Protein AF-A0A484U0P5-F1 (afdb_monomer)

InterPro domains:
  IPR025484 Domain of unknown function DUF4376 [PF14301] (10-115)

Solvent-accessible surface area (backbone atoms only — not comparable to full-atom values): 7087 Å² total; per-residue (Å²): 131,84,52,69,68,59,52,45,53,51,50,45,58,50,52,51,50,51,44,51,50,52,39,51,52,56,48,48,67,36,52,76,57,97,94,42,52,36,58,38,33,73,70,45,48,52,47,43,54,52,52,35,58,54,23,74,79,32,82,83,35,65,45,82,42,75,35,63,84,72,45,79,46,78,40,37,30,70,53,33,50,52,50,44,52,51,52,52,50,55,53,47,52,45,53,52,50,40,48,58,55,44,55,51,46,71,71,45,87,48,60,69,60,43,69,70,62,72,91,70,83,79,85,129

Nearest PDB structures (foldseek):
  3aei-assembly1_A  TM=6.541E-01  e=1.970E+00  Thermococcus sp. JCM 11816
  5fr0-assembly1_A  TM=4.708E-01  e=4.951E+00  Clostridium perfringens
  3t6b-assembly2_B  TM=2.058E-01  e=2.519E+00  Homo sapiens
  5egy-assembly1_A  TM=1.777E-01  e=2.095E+00  Homo sapiens
  3t6j-assembly1_A  TM=1.751E-01  e=2.679E+00  Homo sapiens

Radius of gyration: 19.43 Å; Cα contacts (8 Å, |Δi|>4): 122; chains: 1; bounding box: 36×28×61 Å

Organism: NCBI:txid1297885

Sequence (124 aa):
MVDAAARFSAAKDAKLRELDAARDDALAAGFSHQGVRYDSDPKSRQRIAALLSVSLADAGFSTPYITADNTVVTLGAVALAGLASAAAQHESTLVFQARALKDQVLVATTVEAIEQIAWSPIQA

pLDDT: mean 95.17, std 8.37, range [44.62, 98.62]

Foldseek 3Di:
DDDQVNVLVVLLVVLLVVLVVVLVCQQQVFDDDPNFTAGRPPVRLVVLVVLLVVLVVPQQDWDWDQGPVRDTDIDGNVNSVRVNVVSVVSNVVSVVQSVVLSVQSVPDDHSVSSVPRDDDDDDD

Secondary structure (DSSP, 8-state):
---HHHHHHHHHHHHHHHHHHHHHHHHHS-EEETTEEE--SHHHHHHHHHHHHHHHH-TT-EEEEE-TTS-EEEEEHHHHHHHHHHHHHHHHHHHHHHHHHHHHHHH--SHHHHHT----PPP-

Mean predicted aligned error: 3.69 Å

Structure (mmCIF, N/CA/C/O backbone):
data_AF-A0A484U0P5-F1
#
_entry.id   AF-A0A484U0P5-F1
#
loop_
_atom_site.group_PDB
_atom_site.id
_atom_site.type_symbol
_atom_site.label_atom_id
_atom_site.label_alt_id
_atom_site.label_comp_id
_atom_site.label_asym_id
_atom_site.label_entity_id
_atom_site.label_seq_id
_atom_site.pdbx_PDB_ins_code
_atom_site.Cartn_x
_atom_site.Cartn_y
_atom_site.Cartn_z
_atom_site.occupancy
_atom_site.B_iso_or_equiv
_atom_site.auth_seq_id
_atom_site.auth_comp_id
_atom_site.auth_asym_id
_atom_site.auth_atom_id
_atom_site.pdbx_PDB_model_num
ATOM 1 N N . MET A 1 1 ? -12.908 -9.993 38.653 1.00 57.19 1 MET A N 1
ATOM 2 C CA . MET A 1 1 ? -13.740 -9.853 37.438 1.00 57.19 1 MET A CA 1
ATOM 3 C C . MET A 1 1 ? -13.310 -8.566 36.762 1.00 57.19 1 MET A C 1
ATOM 5 O O . MET A 1 1 ? -13.264 -7.556 37.449 1.00 57.19 1 MET A O 1
ATOM 9 N N . VAL A 1 2 ? -12.885 -8.610 35.499 1.00 66.75 2 VAL A N 1
ATOM 10 C CA . VAL A 1 2 ? -12.531 -7.387 34.758 1.00 66.75 2 VAL A CA 1
ATOM 11 C C . VAL A 1 2 ? -13.822 -6.607 34.502 1.00 66.75 2 VAL A C 1
ATOM 13 O O . VAL A 1 2 ? -14.822 -7.208 34.115 1.00 66.75 2 VAL A O 1
ATOM 16 N N . ASP A 1 3 ? -13.804 -5.305 34.777 1.00 89.81 3 ASP A N 1
ATOM 17 C CA . ASP A 1 3 ? -14.928 -4.390 34.560 1.00 89.81 3 ASP A CA 1
ATOM 18 C C . ASP A 1 3 ? -15.386 -4.407 33.085 1.00 89.81 3 ASP A C 1
ATOM 20 O O . ASP A 1 3 ? -14.570 -4.527 32.167 1.00 89.81 3 ASP A O 1
ATOM 24 N N . ALA A 1 4 ? -16.694 -4.298 32.843 1.00 88.81 4 ALA A N 1
ATOM 25 C CA . ALA A 1 4 ? -17.279 -4.321 31.503 1.00 88.81 4 ALA A CA 1
ATOM 26 C C . ALA A 1 4 ? -16.760 -3.163 30.635 1.00 88.81 4 ALA A C 1
ATOM 28 O O . ALA A 1 4 ? -16.484 -3.362 29.450 1.00 88.81 4 ALA A O 1
ATOM 29 N N . ALA A 1 5 ? -16.542 -1.984 31.229 1.00 90.88 5 ALA A N 1
ATOM 30 C CA . ALA A 1 5 ? -15.935 -0.852 30.531 1.00 90.88 5 ALA A CA 1
ATOM 31 C C . ALA A 1 5 ? -14.480 -1.145 30.124 1.00 90.88 5 ALA A C 1
ATOM 33 O O . ALA A 1 5 ? -14.079 -0.854 28.995 1.00 90.88 5 ALA A O 1
ATOM 34 N N . ALA A 1 6 ? -13.708 -1.799 30.999 1.00 94.12 6 ALA A N 1
ATOM 35 C CA . ALA A 1 6 ? -12.345 -2.22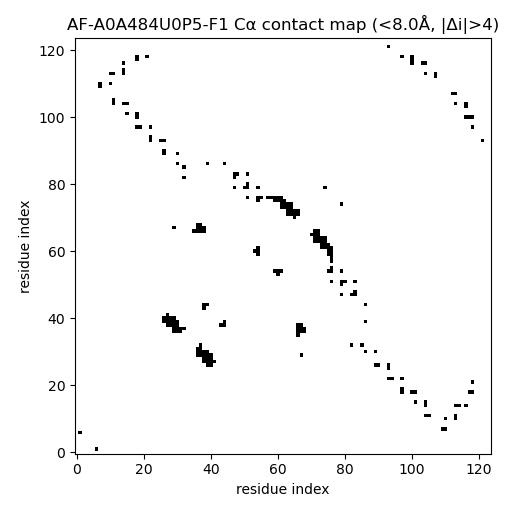3 30.686 1.00 94.12 6 ALA A CA 1
ATOM 36 C C . ALA A 1 6 ? -12.318 -3.269 29.556 1.00 94.12 6 ALA A C 1
ATOM 38 O O . ALA A 1 6 ? -11.494 -3.167 28.646 1.00 94.12 6 ALA A O 1
ATOM 39 N N . ARG A 1 7 ? -13.255 -4.230 29.552 1.00 94.56 7 ARG A N 1
ATOM 40 C CA . ARG A 1 7 ? -13.404 -5.197 28.449 1.00 94.56 7 ARG A CA 1
ATOM 41 C C . ARG A 1 7 ? -13.734 -4.502 27.127 1.00 94.56 7 ARG A C 1
ATOM 43 O O . ARG A 1 7 ? -13.156 -4.847 26.100 1.00 94.56 7 ARG A O 1
ATOM 50 N N . PHE A 1 8 ? -14.644 -3.534 2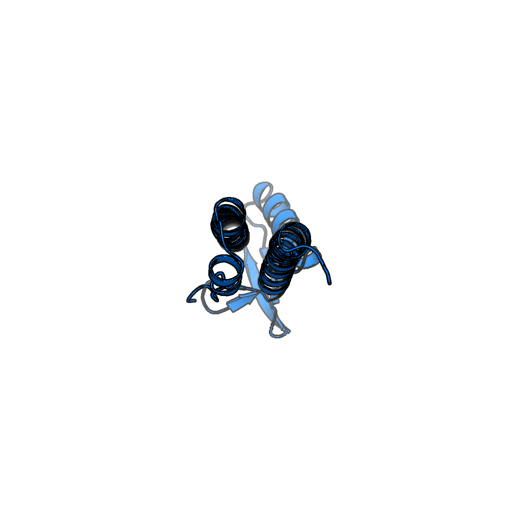7.148 1.00 96.12 8 PHE A N 1
ATOM 51 C CA . PHE A 1 8 ? -15.050 -2.802 25.952 1.00 96.12 8 PHE A CA 1
ATOM 52 C C . PHE A 1 8 ? -13.904 -1.972 25.355 1.00 96.12 8 PHE A C 1
ATOM 54 O O . PHE A 1 8 ? -13.663 -2.037 24.151 1.00 96.12 8 PHE A O 1
ATOM 61 N N . SER A 1 9 ? -13.147 -1.256 26.194 1.00 97.19 9 SER A N 1
ATOM 62 C CA . SER A 1 9 ? -11.960 -0.514 25.745 1.00 97.19 9 SER A CA 1
ATOM 63 C C . SER A 1 9 ? -10.913 -1.447 25.135 1.00 97.19 9 SER A C 1
ATOM 65 O O . SER A 1 9 ? -10.430 -1.197 24.033 1.00 97.19 9 SER A O 1
ATOM 67 N N . ALA A 1 10 ? -10.617 -2.567 25.803 1.00 97.12 10 ALA A N 1
ATOM 68 C CA . ALA A 1 10 ? -9.653 -3.545 25.307 1.00 97.12 10 ALA A CA 1
ATOM 69 C C . ALA A 1 10 ? -10.070 -4.152 23.954 1.00 97.12 10 ALA A C 1
ATOM 71 O O . ALA A 1 10 ? -9.214 -4.386 23.100 1.00 97.12 10 ALA A O 1
ATOM 72 N N . ALA A 1 11 ? -11.373 -4.370 23.734 1.00 97.81 11 ALA A N 1
ATOM 73 C CA . ALA A 1 11 ? -11.894 -4.850 22.455 1.00 97.81 11 ALA A CA 1
ATOM 74 C C . ALA A 1 11 ? -11.651 -3.842 21.317 1.00 97.81 11 ALA A C 1
ATOM 76 O O . ALA A 1 11 ? -11.224 -4.246 20.233 1.00 97.81 11 ALA A O 1
ATOM 77 N N . LYS A 1 12 ? -11.846 -2.535 21.560 1.00 98.25 12 LYS A N 1
ATOM 78 C CA . LYS A 1 12 ? -11.533 -1.489 20.568 1.00 98.25 12 LYS A CA 1
ATOM 79 C C . LYS A 1 12 ? -10.049 -1.477 20.220 1.00 98.25 12 LYS A C 1
ATOM 81 O O . LYS A 1 12 ? -9.702 -1.574 19.046 1.00 98.25 12 LYS A O 1
ATOM 86 N N . ASP A 1 13 ? -9.176 -1.431 21.223 1.00 98.50 13 ASP A N 1
ATOM 87 C CA . ASP A 1 13 ? -7.725 -1.367 21.007 1.00 98.50 13 ASP A CA 1
ATOM 88 C C . ASP A 1 13 ? -7.182 -2.612 20.293 1.00 98.50 13 ASP A C 1
ATOM 90 O O . ASP A 1 13 ? -6.260 -2.529 19.478 1.00 98.50 13 ASP A O 1
ATOM 94 N N . ALA A 1 14 ? -7.742 -3.788 20.589 1.00 98.31 14 ALA A N 1
ATOM 95 C CA . ALA A 1 14 ? -7.406 -5.020 19.885 1.00 98.31 14 ALA A CA 1
ATOM 96 C C . ALA A 1 14 ? -7.833 -4.958 18.412 1.00 98.31 14 ALA A C 1
ATOM 98 O O . ALA A 1 14 ? -7.007 -5.208 17.535 1.00 98.31 14 ALA A O 1
ATOM 99 N N . LYS A 1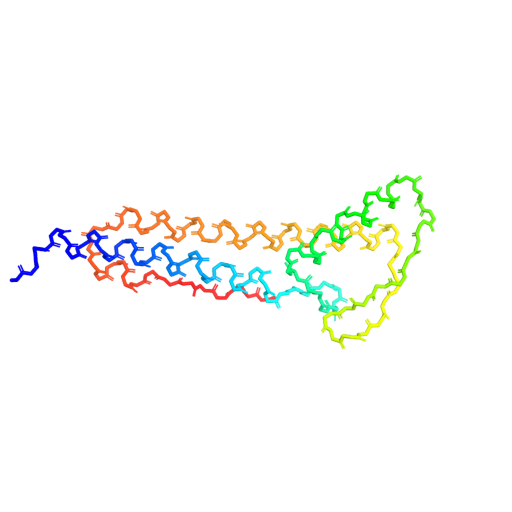 15 ? -9.079 -4.556 18.133 1.00 98.50 15 LYS A N 1
ATOM 100 C CA . LYS A 1 15 ? -9.600 -4.491 16.764 1.00 98.50 15 LYS A CA 1
ATOM 101 C C . LYS A 1 15 ? -8.888 -3.436 15.912 1.00 98.50 15 LYS A C 1
ATOM 103 O O . LYS A 1 15 ? -8.618 -3.679 14.741 1.00 98.50 15 LYS A O 1
ATOM 108 N N . LEU A 1 16 ? -8.527 -2.286 16.483 1.00 98.62 16 LEU A N 1
ATOM 109 C CA . LEU A 1 16 ? -7.749 -1.269 15.765 1.00 98.62 16 LEU A CA 1
ATOM 110 C C . LEU A 1 16 ?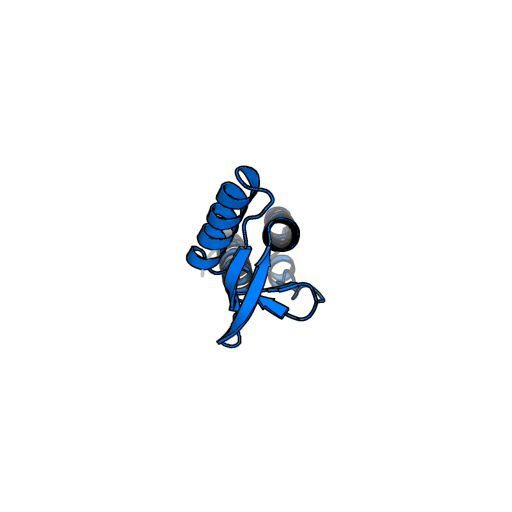 -6.375 -1.804 15.336 1.00 98.62 16 LEU A C 1
ATOM 112 O O . LEU A 1 16 ? -5.990 -1.614 14.184 1.00 98.62 16 LEU A O 1
ATOM 116 N N . ARG A 1 17 ? -5.673 -2.523 16.226 1.00 98.62 17 ARG A N 1
ATOM 117 C CA . ARG A 1 17 ? -4.385 -3.164 15.906 1.00 98.62 17 ARG A CA 1
ATOM 118 C C . ARG A 1 17 ? -4.521 -4.276 14.870 1.00 98.62 17 ARG A C 1
ATOM 120 O O . ARG A 1 17 ? -3.667 -4.385 14.000 1.00 98.62 17 ARG A O 1
ATOM 127 N N . GLU A 1 18 ? -5.584 -5.073 14.948 1.00 98.25 18 GLU A N 1
ATOM 128 C CA . GLU A 1 18 ? -5.902 -6.095 13.944 1.00 98.25 18 GLU A CA 1
ATOM 129 C C . GLU A 1 18 ? -6.080 -5.470 12.552 1.00 98.25 18 GLU A C 1
ATOM 131 O O . GLU A 1 18 ? -5.486 -5.940 11.587 1.00 98.25 18 GLU A O 1
ATOM 136 N N . LEU A 1 19 ? -6.836 -4.371 12.451 1.00 98.44 19 LEU A N 1
ATOM 137 C CA . LEU A 1 19 ? -7.048 -3.659 11.187 1.00 98.44 19 LEU A CA 1
ATOM 138 C C . LEU A 1 19 ? -5.772 -2.987 10.660 1.00 98.44 19 LEU A C 1
ATOM 140 O O . LEU A 1 19 ? -5.587 -2.907 9.448 1.00 98.44 19 LEU A O 1
ATOM 144 N N . ASP A 1 20 ? -4.902 -2.490 11.545 1.00 98.19 20 ASP A N 1
ATOM 145 C CA . ASP A 1 20 ? -3.576 -1.997 11.157 1.00 98.19 20 ASP A CA 1
ATOM 146 C C . ASP A 1 20 ? -2.705 -3.116 10.577 1.00 98.19 20 ASP A C 1
ATOM 148 O O . ASP A 1 20 ? -2.179 -2.955 9.478 1.00 98.19 20 ASP A O 1
ATOM 152 N N . ALA A 1 21 ? -2.620 -4.260 11.261 1.00 97.69 21 ALA A N 1
ATOM 153 C CA . ALA A 1 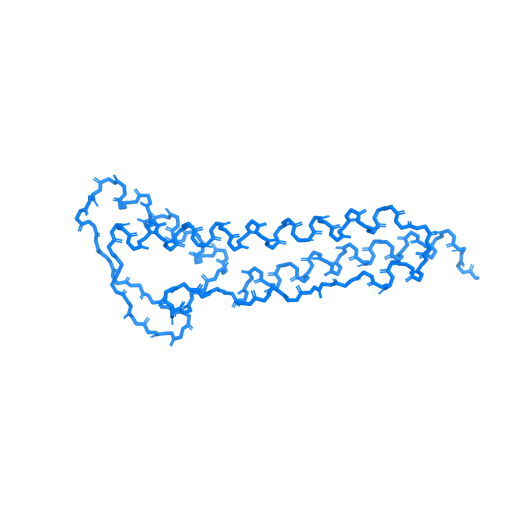21 ? -1.852 -5.409 10.789 1.00 97.69 21 ALA A CA 1
ATOM 154 C C . ALA A 1 21 ? -2.383 -5.935 9.445 1.00 97.69 21 ALA A C 1
ATOM 156 O O . ALA A 1 21 ? -1.609 -6.121 8.513 1.00 97.69 21 ALA A O 1
ATOM 157 N N . ALA A 1 22 ? -3.704 -6.081 9.302 1.00 97.25 22 ALA A N 1
ATOM 158 C CA . ALA A 1 22 ? -4.313 -6.551 8.060 1.00 97.25 22 ALA A CA 1
ATOM 159 C C . ALA A 1 22 ? -4.054 -5.606 6.872 1.00 97.25 22 ALA A C 1
ATOM 161 O O . ALA A 1 22 ? -3.794 -6.067 5.759 1.00 97.25 22 ALA A O 1
ATOM 162 N N . ARG A 1 23 ? -4.082 -4.283 7.101 1.00 97.31 23 ARG A N 1
ATOM 163 C CA . ARG A 1 23 ? -3.694 -3.294 6.085 1.00 97.31 23 ARG A CA 1
ATOM 164 C C . ARG A 1 23 ? -2.229 -3.463 5.698 1.00 97.31 23 ARG A C 1
ATOM 166 O O . ARG A 1 23 ? -1.919 -3.433 4.511 1.00 97.31 23 ARG A O 1
ATOM 173 N N . ASP A 1 24 ? -1.340 -3.590 6.676 1.00 96.56 24 ASP A N 1
ATOM 174 C CA . ASP A 1 24 ? 0.102 -3.654 6.435 1.00 96.56 24 ASP A CA 1
ATOM 175 C C . ASP A 1 24 ? 0.489 -4.945 5.698 1.00 96.56 24 ASP A C 1
ATOM 177 O O . ASP A 1 24 ? 1.261 -4.889 4.739 1.00 96.56 24 ASP A O 1
ATOM 181 N N . ASP A 1 25 ? -0.132 -6.072 6.050 1.00 95.25 25 ASP A N 1
ATOM 182 C CA . ASP A 1 25 ? -0.000 -7.339 5.327 1.00 95.25 25 ASP A CA 1
ATOM 183 C C . ASP A 1 25 ? -0.494 -7.206 3.878 1.00 95.25 25 ASP A C 1
ATOM 185 O O . ASP A 1 25 ? 0.186 -7.624 2.940 1.00 95.25 25 ASP A O 1
ATOM 189 N N . ALA A 1 26 ? -1.650 -6.568 3.667 1.00 95.06 26 ALA A N 1
ATOM 190 C CA . ALA A 1 26 ? -2.191 -6.342 2.329 1.00 95.06 26 ALA A CA 1
ATOM 191 C C . ALA A 1 26 ? -1.314 -5.393 1.490 1.00 95.06 26 ALA A C 1
ATOM 193 O O . ALA A 1 26 ? -1.105 -5.647 0.306 1.00 95.06 26 ALA A O 1
ATOM 194 N N . LEU A 1 27 ? -0.748 -4.345 2.100 1.00 94.69 27 LEU A N 1
ATOM 195 C CA . LEU A 1 27 ? 0.208 -3.439 1.454 1.00 94.69 27 LEU A CA 1
ATOM 196 C C . LEU A 1 27 ? 1.511 -4.150 1.083 1.00 94.69 27 LEU A C 1
ATOM 198 O O . LEU A 1 27 ? 2.132 -3.789 0.087 1.00 94.69 27 LEU A O 1
ATOM 202 N N . ALA A 1 28 ? 1.946 -5.140 1.862 1.00 94.19 28 ALA A N 1
ATOM 203 C CA . ALA A 1 28 ? 3.146 -5.922 1.575 1.00 94.19 28 ALA A CA 1
ATOM 204 C C . ALA A 1 28 ? 2.907 -7.040 0.547 1.00 94.19 28 ALA A C 1
ATOM 206 O O . ALA A 1 28 ? 3.862 -7.521 -0.060 1.00 94.19 28 ALA A O 1
ATOM 207 N N . ALA A 1 29 ? 1.653 -7.442 0.323 1.00 94.00 29 ALA A N 1
ATOM 208 C CA . ALA A 1 29 ? 1.321 -8.600 -0.498 1.00 94.00 29 ALA A CA 1
ATOM 209 C C . ALA A 1 29 ? 1.612 -8.423 -1.998 1.00 94.00 29 ALA A C 1
ATOM 211 O O . ALA A 1 29 ? 1.641 -9.428 -2.710 1.00 94.00 29 ALA A O 1
ATOM 212 N N . GLY A 1 30 ? 1.809 -7.198 -2.497 1.00 95.75 30 GLY A N 1
ATOM 213 C CA . GLY A 1 30 ? 1.960 -6.893 -3.923 1.00 95.75 30 GLY A CA 1
ATOM 214 C C . GLY A 1 30 ? 0.625 -6.625 -4.618 1.00 95.75 30 GLY A C 1
ATOM 215 O O . GLY A 1 30 ? -0.442 -6.985 -4.122 1.00 95.75 30 GLY A O 1
ATOM 216 N N . PHE A 1 31 ? 0.669 -6.117 -5.848 1.00 96.81 31 PHE A N 1
ATOM 217 C CA . PHE A 1 31 ? -0.518 -5.800 -6.655 1.00 96.81 31 PHE A CA 1
ATOM 218 C C . PHE A 1 31 ? -0.325 -6.182 -8.124 1.00 96.81 31 PHE A C 1
ATOM 220 O O . PHE A 1 31 ? 0.801 -6.351 -8.593 1.00 96.81 31 PHE A O 1
ATOM 227 N N . SER A 1 32 ? -1.431 -6.344 -8.848 1.00 96.50 32 SER A N 1
ATOM 228 C CA . SER A 1 32 ? -1.416 -6.652 -10.279 1.00 96.50 32 SER A CA 1
ATOM 229 C C . SER A 1 32 ? -1.647 -5.389 -11.104 1.00 96.50 32 SER A C 1
ATOM 231 O O . SER A 1 32 ? -2.522 -4.584 -10.793 1.00 96.50 32 SER A O 1
ATOM 233 N N . HIS A 1 33 ? -0.890 -5.229 -12.184 1.00 97.19 33 HIS A N 1
ATOM 234 C CA . HIS A 1 33 ? -1.081 -4.162 -13.158 1.00 97.19 33 HIS A CA 1
ATOM 235 C C . HIS A 1 33 ? -0.770 -4.693 -14.557 1.00 97.19 33 HIS A C 1
ATOM 237 O O . HIS A 1 33 ? 0.287 -5.277 -14.773 1.00 97.19 33 HIS A O 1
ATOM 243 N N . GLN A 1 34 ? -1.696 -4.514 -15.505 1.00 95.44 34 GLN A N 1
ATOM 244 C CA . GLN A 1 34 ? -1.539 -4.971 -16.898 1.00 95.44 34 GLN A CA 1
ATOM 245 C C . GLN A 1 34 ? -1.162 -6.463 -17.022 1.00 95.44 34 GLN A C 1
ATOM 247 O O . GLN A 1 34 ? -0.332 -6.845 -17.842 1.00 95.44 34 GLN A O 1
ATOM 252 N N . GLY A 1 35 ? -1.750 -7.315 -16.175 1.00 95.25 35 GLY A N 1
ATOM 253 C CA . GLY A 1 35 ? -1.481 -8.758 -16.164 1.00 95.25 35 GLY A CA 1
ATOM 254 C C . GLY A 1 35 ? -0.156 -9.172 -15.510 1.00 95.25 35 GLY A C 1
ATOM 255 O O . GLY A 1 35 ? 0.136 -10.361 -15.467 1.00 95.25 35 GLY A O 1
ATOM 256 N N . VAL A 1 36 ? 0.622 -8.228 -14.971 1.00 96.69 36 VAL A N 1
ATOM 257 C CA . VAL A 1 36 ? 1.900 -8.483 -14.293 1.00 96.69 36 VAL A CA 1
ATOM 258 C C . VAL A 1 36 ? 1.758 -8.235 -12.794 1.00 96.69 36 VAL A C 1
ATOM 260 O O . VAL A 1 36 ? 1.118 -7.266 -12.379 1.00 96.69 36 VAL A O 1
ATOM 263 N N . ARG A 1 37 ? 2.362 -9.099 -11.968 1.00 97.38 37 ARG A N 1
ATOM 264 C CA . ARG A 1 37 ? 2.407 -8.921 -10.512 1.00 97.38 37 ARG A CA 1
ATOM 265 C C . ARG A 1 37 ? 3.658 -8.149 -10.096 1.00 97.38 37 ARG A C 1
ATOM 267 O O . ARG A 1 37 ? 4.773 -8.548 -10.421 1.00 97.38 37 ARG A O 1
ATOM 274 N N . TYR A 1 38 ? 3.470 -7.083 -9.329 1.00 98.12 38 TYR A N 1
ATOM 275 C CA . TYR A 1 38 ? 4.542 -6.261 -8.776 1.00 98.12 38 TYR A CA 1
ATOM 276 C C . TYR A 1 38 ? 4.556 -6.339 -7.253 1.00 98.12 38 TYR A C 1
ATOM 278 O O . TYR A 1 38 ? 3.503 -6.400 -6.612 1.00 98.12 38 TYR A O 1
ATOM 286 N N . ASP A 1 39 ? 5.756 -6.295 -6.684 1.00 97.81 39 ASP A N 1
ATOM 287 C CA . ASP A 1 39 ? 5.943 -6.133 -5.248 1.00 97.81 39 ASP A CA 1
ATOM 288 C C . ASP A 1 39 ? 5.535 -4.718 -4.812 1.00 97.81 39 ASP A C 1
ATOM 290 O O . ASP A 1 39 ? 5.739 -3.735 -5.533 1.00 97.81 39 ASP A O 1
ATOM 294 N N . SER A 1 40 ? 4.990 -4.599 -3.603 1.00 96.69 40 SER A N 1
ATOM 295 C CA . SER A 1 40 ? 4.605 -3.316 -2.990 1.00 96.69 40 SER A CA 1
ATOM 296 C C . SER A 1 40 ? 5.185 -3.107 -1.595 1.00 96.69 40 SER A C 1
ATOM 298 O O . SER A 1 40 ? 4.803 -2.171 -0.884 1.00 96.69 40 SER A O 1
ATOM 300 N N . ASP A 1 41 ? 6.176 -3.916 -1.218 1.00 94.69 41 ASP A N 1
ATOM 301 C CA . ASP A 1 41 ? 6.977 -3.653 -0.030 1.00 94.69 41 ASP A CA 1
ATOM 302 C C . ASP A 1 41 ? 7.614 -2.238 -0.098 1.00 94.69 41 ASP A C 1
ATOM 304 O O . ASP A 1 41 ? 7.738 -1.644 -1.180 1.00 94.69 41 ASP A O 1
ATOM 308 N N . PRO A 1 42 ? 8.023 -1.651 1.044 1.00 93.19 42 PRO A N 1
ATOM 309 C CA . PRO A 1 42 ? 8.558 -0.289 1.082 1.00 93.19 42 PRO A CA 1
ATOM 310 C C . PRO A 1 42 ? 9.702 -0.017 0.093 1.00 93.19 42 PRO A C 1
ATOM 312 O O . PRO A 1 42 ? 9.752 1.061 -0.505 1.00 93.19 42 PRO A O 1
ATOM 315 N N . LYS A 1 43 ? 10.597 -0.988 -0.132 1.00 95.25 43 LYS A N 1
ATOM 316 C CA . LYS A 1 43 ? 11.726 -0.844 -1.062 1.00 95.25 43 LYS A CA 1
ATOM 317 C C . LYS A 1 43 ? 11.238 -0.823 -2.508 1.00 95.25 43 LYS A C 1
ATOM 319 O O . LYS A 1 43 ? 11.759 -0.053 -3.318 1.00 95.25 43 LYS A O 1
ATOM 324 N N . SER A 1 44 ? 10.245 -1.640 -2.837 1.00 96.50 44 SER A N 1
ATOM 325 C CA . SER A 1 44 ? 9.650 -1.694 -4.175 1.00 96.50 44 SER A CA 1
ATOM 326 C C . SER A 1 44 ? 8.881 -0.414 -4.510 1.00 96.50 44 SER A C 1
ATOM 328 O O . SER A 1 44 ? 9.086 0.151 -5.588 1.00 96.50 44 SER A O 1
ATOM 330 N N . ARG A 1 45 ? 8.119 0.143 -3.561 1.00 95.56 45 ARG A N 1
ATOM 331 C CA . ARG A 1 45 ? 7.458 1.454 -3.724 1.00 95.56 45 ARG A CA 1
ATOM 332 C C . ARG A 1 45 ? 8.456 2.598 -3.894 1.00 95.56 45 ARG A C 1
ATOM 334 O O . ARG A 1 45 ? 8.308 3.407 -4.810 1.00 95.56 45 ARG A O 1
ATOM 341 N N . GLN A 1 46 ? 9.518 2.625 -3.085 1.00 97.25 46 GLN A N 1
ATOM 342 C CA . GLN A 1 46 ? 10.602 3.600 -3.243 1.00 97.25 46 GLN A CA 1
ATOM 343 C C . GLN A 1 46 ? 11.260 3.494 -4.628 1.00 97.25 46 GLN A C 1
ATOM 345 O O . GLN A 1 46 ? 11.519 4.513 -5.268 1.00 97.25 46 GLN A O 1
ATOM 350 N N . ARG A 1 47 ? 11.507 2.271 -5.117 1.00 97.94 47 ARG A N 1
ATOM 351 C CA . ARG A 1 47 ? 12.079 2.034 -6.449 1.00 97.94 47 ARG A CA 1
ATOM 352 C C . ARG A 1 47 ? 11.169 2.559 -7.556 1.00 97.94 47 ARG A C 1
ATOM 354 O O . ARG A 1 47 ? 11.661 3.241 -8.448 1.00 97.94 47 ARG A O 1
ATOM 361 N N . ILE A 1 48 ? 9.868 2.265 -7.496 1.00 98.06 48 ILE A N 1
ATOM 362 C CA . ILE A 1 48 ? 8.887 2.750 -8.479 1.00 98.06 48 ILE A CA 1
ATOM 363 C C . ILE A 1 48 ? 8.893 4.286 -8.518 1.00 98.06 48 ILE A C 1
ATOM 365 O O . ILE A 1 48 ? 9.023 4.864 -9.595 1.00 98.06 48 ILE A O 1
ATOM 369 N N . ALA A 1 49 ? 8.845 4.950 -7.358 1.00 97.69 49 ALA A N 1
ATOM 370 C CA . ALA A 1 49 ? 8.871 6.412 -7.273 1.00 97.69 49 ALA A CA 1
ATOM 371 C C . ALA A 1 49 ? 10.180 7.027 -7.808 1.00 97.69 49 ALA A C 1
ATOM 373 O O . ALA A 1 49 ? 10.152 8.030 -8.528 1.00 97.69 49 ALA A O 1
ATOM 374 N N . ALA A 1 50 ? 11.330 6.421 -7.495 1.00 98.00 50 ALA A N 1
ATOM 375 C CA . ALA A 1 50 ? 12.626 6.880 -7.988 1.00 98.00 50 ALA A CA 1
ATOM 376 C C . ALA A 1 50 ? 12.737 6.735 -9.514 1.00 98.00 50 ALA A C 1
ATOM 378 O O . ALA A 1 50 ? 13.140 7.679 -10.191 1.00 98.00 50 ALA A O 1
ATOM 379 N N . LEU A 1 51 ? 12.329 5.586 -10.066 1.00 98.19 51 LEU A N 1
ATOM 380 C CA . LEU A 1 51 ? 12.347 5.345 -11.512 1.00 98.19 51 LEU A CA 1
ATOM 381 C C . LEU A 1 51 ? 11.379 6.266 -12.259 1.00 98.19 51 LEU A C 1
ATOM 383 O O . LEU A 1 51 ? 11.758 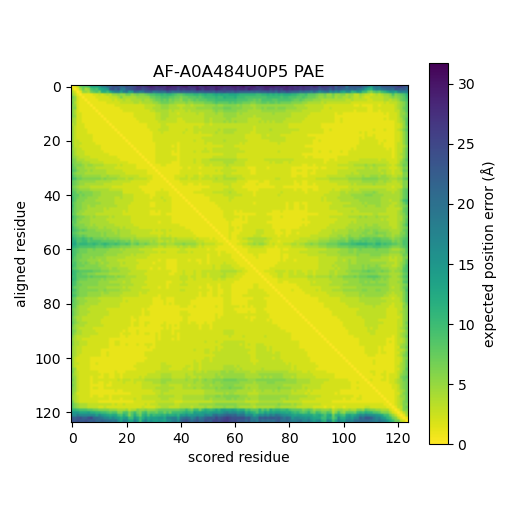6.820 -13.289 1.00 98.19 51 LEU A O 1
ATOM 387 N N . LEU A 1 52 ? 10.173 6.490 -11.721 1.00 98.25 52 LEU A N 1
ATOM 388 C CA . LEU A 1 52 ? 9.257 7.497 -12.256 1.00 98.25 52 LEU A CA 1
ATOM 389 C C . LEU A 1 52 ? 9.938 8.869 -12.303 1.00 98.25 52 LEU A C 1
ATOM 391 O O . LEU A 1 52 ? 9.940 9.501 -13.353 1.00 98.25 52 LEU A O 1
ATOM 395 N N . SER A 1 53 ? 10.557 9.305 -11.203 1.00 97.94 53 SER A N 1
ATOM 396 C CA . SER A 1 53 ? 11.207 10.621 -11.122 1.00 97.94 53 SER A CA 1
ATOM 397 C C . SER A 1 53 ? 12.304 10.798 -12.174 1.00 97.94 53 SER A C 1
ATOM 399 O O . SER A 1 53 ? 12.376 11.846 -12.809 1.00 97.94 53 SER A O 1
ATOM 401 N N . VAL A 1 54 ? 13.121 9.765 -12.410 1.00 97.31 54 VAL A N 1
ATOM 402 C CA . VAL A 1 54 ? 14.135 9.780 -13.479 1.00 97.31 54 VAL A CA 1
ATOM 403 C C . VAL A 1 54 ? 13.472 9.859 -14.856 1.00 97.31 54 VAL A C 1
ATOM 405 O O . VAL A 1 54 ? 13.883 10.664 -15.688 1.00 97.31 54 VAL A O 1
ATOM 408 N N . SER A 1 55 ? 12.404 9.091 -15.082 1.00 97.69 55 SER A N 1
ATOM 409 C CA . SER A 1 55 ? 11.692 9.078 -16.366 1.00 97.69 55 SER A CA 1
ATOM 410 C C . SER A 1 55 ? 10.998 10.399 -16.720 1.00 97.69 55 SER A C 1
ATOM 412 O O . SER A 1 55 ? 10.738 10.659 -17.890 1.00 97.69 55 SER A O 1
ATOM 414 N N . LEU A 1 56 ? 10.723 11.264 -15.735 1.00 96.62 56 LEU A N 1
ATOM 415 C CA . LEU A 1 56 ? 10.184 12.606 -15.983 1.00 96.62 56 LEU A CA 1
ATOM 416 C C . LEU A 1 56 ? 11.227 13.561 -16.584 1.00 96.62 56 LEU A C 1
ATOM 418 O O . LEU A 1 56 ? 10.850 14.534 -17.232 1.00 96.62 56 LEU A O 1
ATOM 422 N N . ALA A 1 57 ? 12.520 13.299 -16.371 1.00 96.38 57 ALA A N 1
ATOM 423 C CA . ALA A 1 57 ? 13.610 14.103 -16.924 1.00 96.38 57 ALA A CA 1
ATOM 424 C C . ALA A 1 57 ? 14.042 13.642 -18.328 1.00 96.38 57 ALA A C 1
ATOM 426 O O . ALA A 1 57 ? 14.644 14.420 -19.065 1.00 96.38 57 ALA A O 1
ATOM 427 N N . ASP A 1 58 ? 13.732 12.398 -18.699 1.00 95.44 58 ASP A N 1
ATOM 428 C CA . ASP A 1 58 ? 14.074 11.803 -19.990 1.00 95.44 58 ASP A CA 1
ATOM 429 C C . ASP A 1 58 ? 12.905 10.961 -20.520 1.00 95.44 58 ASP A C 1
ATOM 431 O O . ASP A 1 58 ? 12.660 9.841 -20.072 1.00 95.44 58 ASP A O 1
ATOM 435 N N . ALA A 1 59 ? 12.201 11.485 -21.525 1.00 91.75 59 ALA A N 1
ATOM 436 C CA . ALA A 1 59 ? 11.089 10.785 -22.167 1.00 91.75 59 ALA A CA 1
ATOM 437 C C . ALA A 1 59 ? 11.519 9.495 -22.899 1.00 91.75 59 ALA A C 1
ATOM 439 O O . ALA A 1 59 ? 10.676 8.636 -23.157 1.00 91.75 59 ALA A O 1
ATOM 440 N N . GLY A 1 60 ? 12.809 9.353 -23.229 1.00 96.25 60 GLY A N 1
ATOM 441 C CA . GLY A 1 60 ? 13.401 8.142 -23.797 1.00 96.25 60 GLY A CA 1
ATOM 442 C C . GLY A 1 60 ? 13.834 7.115 -22.748 1.00 96.25 60 GLY A C 1
ATOM 443 O O . GLY A 1 60 ? 14.299 6.035 -23.120 1.00 96.25 60 GLY A O 1
ATOM 444 N N . PHE A 1 61 ? 13.672 7.419 -21.455 1.00 97.88 61 PHE A N 1
ATOM 445 C CA . PHE A 1 61 ? 14.094 6.539 -20.376 1.00 97.88 61 PHE A CA 1
ATOM 446 C C . PHE A 1 61 ? 13.409 5.177 -20.467 1.00 97.88 61 PHE A C 1
ATOM 448 O O . PHE A 1 61 ? 12.185 5.067 -20.597 1.00 97.88 61 PHE A O 1
ATOM 455 N N . SER A 1 62 ? 14.223 4.133 -20.342 1.00 98.06 62 SER A N 1
ATOM 456 C CA . SER A 1 62 ? 13.795 2.744 -20.330 1.00 98.06 62 SER A CA 1
ATOM 457 C C . SER A 1 62 ? 14.731 1.933 -19.447 1.00 98.06 62 SER A C 1
ATOM 459 O O . SER A 1 62 ? 15.948 2.113 -19.489 1.00 98.06 62 SER A O 1
ATOM 461 N N . THR A 1 63 ? 14.174 1.019 -18.658 1.00 98.12 63 THR A N 1
ATOM 462 C CA . THR A 1 63 ? 14.953 0.190 -17.735 1.00 98.12 63 THR A CA 1
ATOM 463 C C . THR A 1 63 ? 14.374 -1.223 -17.625 1.00 98.12 63 THR A C 1
ATOM 465 O O . THR A 1 63 ? 13.147 -1.378 -17.661 1.00 98.12 63 THR A O 1
ATOM 468 N N . PRO A 1 64 ? 15.209 -2.269 -17.486 1.00 98.12 64 PRO A N 1
ATOM 469 C CA . PRO A 1 64 ? 14.725 -3.573 -17.056 1.00 98.12 64 PRO A CA 1
ATOM 470 C C . PRO A 1 64 ? 14.236 -3.506 -15.601 1.00 98.12 64 PRO A C 1
ATOM 472 O O . PRO A 1 64 ? 14.858 -2.884 -14.737 1.00 98.12 64 PRO A O 1
ATOM 475 N N . TYR A 1 65 ? 13.126 -4.178 -15.318 1.00 98.00 65 TYR A N 1
ATOM 476 C CA . TYR A 1 65 ? 12.519 -4.277 -13.997 1.00 98.00 65 TYR A CA 1
ATOM 477 C C . TYR A 1 65 ? 12.208 -5.742 -13.689 1.00 98.00 65 TYR A C 1
ATOM 479 O O . TYR A 1 65 ? 11.607 -6.428 -14.513 1.00 98.00 65 TYR A O 1
ATOM 487 N N . ILE A 1 66 ? 12.606 -6.208 -12.504 1.00 97.69 66 ILE A N 1
ATOM 488 C CA . ILE A 1 66 ? 12.300 -7.559 -12.018 1.00 97.69 66 ILE A CA 1
ATOM 489 C C . ILE A 1 66 ? 10.984 -7.505 -11.241 1.00 97.69 66 ILE A C 1
ATOM 491 O O . ILE A 1 66 ? 10.873 -6.744 -10.280 1.00 97.69 66 ILE A O 1
ATOM 495 N N . THR A 1 67 ? 9.997 -8.271 -11.686 1.00 97.31 67 THR A N 1
ATOM 496 C CA . THR A 1 67 ? 8.641 -8.363 -11.122 1.00 97.31 67 THR A CA 1
ATOM 497 C C . THR A 1 67 ? 8.580 -9.359 -9.961 1.00 97.31 67 THR A C 1
ATOM 499 O O . THR A 1 67 ? 9.544 -10.080 -9.695 1.00 97.31 67 THR A O 1
ATOM 502 N N . ALA A 1 68 ? 7.430 -9.433 -9.284 1.00 96.88 68 ALA A N 1
ATOM 503 C CA . ALA A 1 68 ? 7.247 -10.284 -8.102 1.00 96.88 68 ALA A CA 1
ATOM 504 C C . ALA A 1 68 ? 7.443 -11.786 -8.394 1.00 96.88 68 ALA A C 1
ATOM 506 O O . ALA A 1 68 ? 7.836 -12.559 -7.524 1.00 96.88 68 ALA A O 1
ATOM 507 N N . ASP A 1 69 ? 7.188 -12.216 -9.632 1.00 96.12 69 ASP A N 1
ATOM 508 C CA . ASP A 1 69 ? 7.399 -13.589 -10.103 1.00 96.12 69 ASP A CA 1
ATOM 509 C C . ASP A 1 69 ? 8.820 -13.840 -10.648 1.00 96.12 69 ASP A C 1
ATOM 511 O O . ASP A 1 69 ? 9.078 -14.875 -11.260 1.00 96.12 69 ASP A O 1
ATOM 515 N N . ASN A 1 70 ? 9.759 -12.921 -10.395 1.00 96.81 70 ASN A N 1
ATOM 516 C CA . ASN A 1 70 ? 11.135 -12.938 -10.898 1.00 96.81 70 ASN A CA 1
ATOM 517 C C . ASN A 1 70 ? 11.255 -12.903 -12.432 1.00 96.81 70 ASN A C 1
ATOM 519 O O . ASN A 1 70 ? 12.298 -13.277 -12.977 1.00 96.81 70 ASN A O 1
ATOM 523 N N . THR A 1 71 ? 10.227 -12.434 -13.144 1.00 96.94 71 THR A N 1
ATOM 524 C CA . THR A 1 71 ? 10.333 -12.164 -14.582 1.00 96.94 71 THR A CA 1
ATOM 525 C C . THR A 1 71 ? 10.884 -10.760 -14.835 1.00 96.94 71 THR A C 1
ATOM 527 O O . THR A 1 71 ? 10.901 -9.900 -13.953 1.00 96.94 71 THR A O 1
ATOM 530 N N . VAL A 1 72 ? 11.427 -10.531 -16.033 1.00 97.75 72 VAL A N 1
ATOM 531 C CA . VAL A 1 72 ? 11.971 -9.224 -16.423 1.00 97.75 72 VAL A CA 1
ATOM 532 C C . VAL A 1 72 ? 11.024 -8.572 -17.414 1.00 97.75 72 VAL A C 1
ATOM 534 O O . VAL A 1 72 ? 10.754 -9.126 -18.478 1.00 97.75 72 VAL A O 1
ATOM 537 N N . VAL A 1 73 ? 10.579 -7.362 -17.088 1.00 97.50 73 VAL A N 1
ATOM 538 C CA . VAL A 1 73 ? 9.837 -6.486 -17.997 1.00 97.50 73 VAL A CA 1
ATOM 539 C C . VAL A 1 73 ? 10.656 -5.234 -18.285 1.00 97.50 73 VAL A C 1
ATOM 541 O O . VAL A 1 73 ? 11.376 -4.737 -17.422 1.00 97.50 73 VAL A O 1
ATOM 544 N N . THR A 1 74 ? 10.544 -4.700 -19.497 1.00 98.25 74 THR A N 1
ATOM 545 C CA . THR A 1 74 ? 11.150 -3.410 -19.843 1.00 98.25 74 THR A CA 1
ATOM 546 C C . THR A 1 74 ? 10.124 -2.311 -19.617 1.00 98.25 74 THR A C 1
ATOM 548 O O . THR A 1 74 ? 9.064 -2.316 -20.242 1.00 98.25 74 THR A O 1
ATOM 551 N N . LEU A 1 75 ? 10.433 -1.365 -18.731 1.00 98.25 75 LEU A N 1
ATOM 552 C CA . LEU A 1 75 ? 9.554 -0.241 -18.427 1.00 98.25 75 LEU A CA 1
ATOM 553 C C . LEU A 1 75 ? 10.129 1.048 -19.011 1.00 98.25 75 LEU A C 1
ATOM 555 O O . LEU A 1 75 ? 11.177 1.520 -18.572 1.00 98.25 75 LEU A O 1
ATOM 559 N N . GLY A 1 76 ? 9.417 1.617 -19.984 1.00 98.25 76 GLY A N 1
ATOM 560 C CA . GLY A 1 76 ? 9.634 2.988 -20.447 1.00 98.25 76 GLY A CA 1
ATOM 561 C C . GLY A 1 76 ? 8.886 4.015 -19.590 1.00 98.25 76 GLY A C 1
ATOM 562 O O . GLY A 1 76 ? 8.072 3.643 -18.741 1.00 98.25 76 GLY A O 1
ATOM 563 N N . ALA A 1 77 ? 9.094 5.306 -19.858 1.00 97.88 77 ALA A N 1
ATOM 564 C CA . ALA A 1 77 ? 8.470 6.407 -19.110 1.00 97.88 77 ALA A CA 1
ATOM 565 C C . ALA A 1 77 ? 6.938 6.278 -18.955 1.00 97.88 77 ALA A C 1
ATOM 567 O O . ALA A 1 77 ? 6.407 6.408 -17.852 1.00 97.88 77 ALA A O 1
ATOM 568 N N . VAL A 1 78 ? 6.219 5.935 -20.032 1.00 97.38 78 VAL A N 1
ATOM 569 C CA . VAL A 1 78 ? 4.753 5.750 -19.995 1.00 97.38 78 VAL A CA 1
ATOM 570 C C . VAL A 1 78 ? 4.350 4.568 -19.105 1.00 97.38 78 VAL A C 1
ATOM 572 O O . VAL A 1 78 ? 3.421 4.682 -18.306 1.00 97.38 78 VAL A O 1
ATOM 575 N N . ALA A 1 79 ? 5.061 3.441 -19.206 1.00 97.94 79 ALA A N 1
ATOM 576 C CA . ALA A 1 79 ? 4.783 2.257 -18.396 1.00 97.94 79 ALA A CA 1
ATOM 577 C C . ALA A 1 79 ? 5.092 2.501 -16.909 1.00 97.94 79 ALA A C 1
ATOM 579 O O . ALA A 1 79 ? 4.330 2.066 -16.049 1.00 97.94 79 ALA A O 1
ATOM 580 N N . LEU A 1 80 ? 6.158 3.250 -16.598 1.00 98.12 80 LEU A N 1
ATOM 581 C CA . LEU A 1 80 ? 6.483 3.668 -15.230 1.00 98.12 80 LEU A CA 1
ATOM 582 C C . LEU A 1 80 ? 5.419 4.593 -14.639 1.00 98.12 80 LEU A C 1
ATOM 584 O O . LEU A 1 80 ? 5.039 4.404 -13.486 1.00 98.12 80 LEU A O 1
ATOM 588 N N . ALA A 1 81 ? 4.903 5.552 -15.413 1.00 98.12 81 ALA A N 1
ATOM 589 C CA . ALA A 1 81 ? 3.806 6.412 -14.970 1.00 98.12 81 ALA A CA 1
ATOM 590 C C . ALA A 1 81 ? 2.535 5.602 -14.661 1.00 98.12 81 ALA A C 1
ATOM 592 O O . ALA A 1 81 ? 1.906 5.813 -13.622 1.00 98.12 81 ALA A O 1
ATOM 593 N N . GLY A 1 82 ? 2.193 4.633 -15.518 1.00 98.31 82 GLY A N 1
ATOM 594 C CA . GLY A 1 82 ? 1.080 3.707 -15.286 1.00 98.31 82 GLY A CA 1
ATOM 595 C C . GLY A 1 82 ? 1.273 2.852 -14.031 1.00 98.31 82 GLY A C 1
ATOM 596 O O . GLY A 1 82 ? 0.388 2.810 -13.175 1.00 98.31 82 GLY A O 1
ATOM 597 N N . LEU A 1 83 ? 2.455 2.250 -13.873 1.00 98.38 83 LEU A N 1
ATOM 598 C CA . LEU A 1 83 ? 2.801 1.434 -12.710 1.00 98.38 83 LEU A CA 1
ATOM 599 C C . LEU A 1 83 ? 2.765 2.244 -11.407 1.00 98.38 83 LEU A C 1
ATOM 601 O O . LEU A 1 83 ? 2.212 1.784 -10.411 1.00 98.38 83 LEU A O 1
ATOM 605 N N . ALA A 1 84 ? 3.318 3.457 -11.409 1.00 98.25 84 ALA A N 1
ATOM 606 C CA . ALA A 1 84 ? 3.309 4.333 -10.244 1.00 98.25 84 ALA A CA 1
ATOM 607 C C . ALA A 1 84 ? 1.893 4.791 -9.876 1.00 98.25 84 ALA A C 1
ATOM 609 O O . ALA A 1 84 ? 1.547 4.821 -8.695 1.00 98.25 84 ALA A O 1
ATOM 610 N N . SER A 1 85 ? 1.053 5.094 -10.872 1.00 98.38 85 SER A N 1
ATOM 611 C CA . SER A 1 85 ? -0.360 5.406 -10.641 1.00 98.38 85 SER A CA 1
ATOM 612 C C . SER A 1 85 ? -1.099 4.219 -10.020 1.00 98.38 85 SER A C 1
ATOM 614 O O . SER A 1 85 ? -1.811 4.394 -9.033 1.00 98.38 85 SER A O 1
ATOM 616 N N . ALA A 1 86 ? -0.883 3.007 -10.537 1.00 98.00 86 ALA A N 1
ATOM 617 C CA . ALA A 1 86 ? -1.480 1.791 -9.992 1.00 98.00 86 ALA A CA 1
ATOM 618 C C . ALA A 1 86 ? -1.012 1.504 -8.556 1.00 98.00 86 ALA A C 1
ATOM 620 O O . ALA A 1 86 ? -1.839 1.194 -7.701 1.00 98.00 86 ALA A O 1
ATOM 621 N N . ALA A 1 87 ? 0.281 1.682 -8.263 1.00 97.62 87 ALA A N 1
ATOM 622 C CA . ALA A 1 87 ? 0.820 1.542 -6.911 1.00 97.62 87 ALA A CA 1
ATOM 623 C C . ALA A 1 87 ? 0.178 2.543 -5.933 1.00 97.62 87 ALA A C 1
ATOM 625 O O . ALA A 1 87 ? -0.244 2.160 -4.843 1.00 97.62 87 ALA A O 1
ATOM 626 N N . ALA A 1 88 ? 0.050 3.812 -6.336 1.00 97.62 88 ALA A N 1
ATOM 627 C CA . ALA A 1 88 ? -0.573 4.850 -5.518 1.00 97.62 88 ALA A CA 1
ATOM 628 C C . ALA A 1 88 ? -2.068 4.585 -5.277 1.00 97.62 88 ALA A C 1
ATOM 630 O O . ALA A 1 88 ? -2.558 4.783 -4.165 1.00 97.62 88 ALA A O 1
ATOM 631 N N . GLN A 1 89 ? -2.794 4.115 -6.296 1.00 97.31 89 GLN A N 1
ATOM 632 C CA . GLN A 1 89 ? -4.200 3.728 -6.160 1.00 97.31 89 GLN A CA 1
ATOM 633 C C . GLN A 1 89 ? -4.356 2.544 -5.206 1.00 97.31 89 GLN A C 1
ATOM 635 O O . GLN A 1 89 ? -5.167 2.621 -4.290 1.00 97.31 89 GLN A O 1
ATOM 640 N N . HIS A 1 90 ? -3.542 1.498 -5.362 1.00 95.94 90 HIS A N 1
ATOM 641 C CA . HIS A 1 90 ? -3.558 0.333 -4.481 1.00 95.94 90 HIS A CA 1
ATOM 642 C C . HIS A 1 90 ? -3.301 0.713 -3.013 1.00 95.94 90 HIS A C 1
ATOM 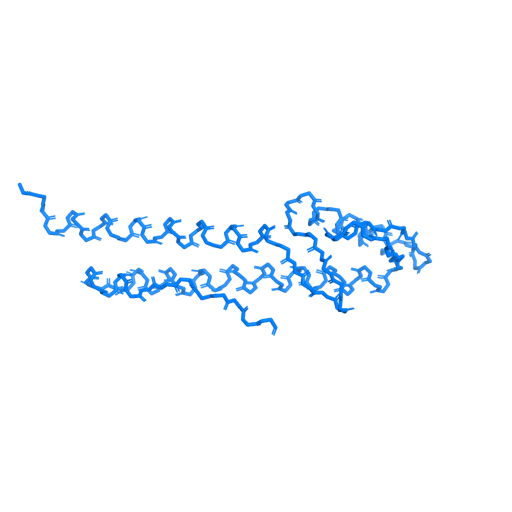644 O O . HIS A 1 90 ? -4.081 0.336 -2.136 1.00 95.94 90 HIS A O 1
ATOM 650 N N . GLU A 1 91 ? -2.263 1.517 -2.749 1.00 96.19 91 GLU A N 1
ATOM 651 C CA . GLU A 1 91 ? -1.956 2.008 -1.400 1.00 96.19 91 GLU A CA 1
ATOM 652 C C . GLU A 1 91 ? -3.115 2.840 -0.830 1.00 96.19 91 GLU A C 1
ATOM 654 O O . GLU A 1 91 ? -3.570 2.591 0.287 1.00 96.19 91 GLU A O 1
ATOM 659 N N . SER A 1 92 ? -3.647 3.775 -1.621 1.00 97.00 92 SER A N 1
ATOM 660 C CA . SER A 1 92 ? -4.780 4.616 -1.228 1.00 97.00 92 SER A CA 1
ATOM 661 C C . SER A 1 92 ? -6.016 3.781 -0.877 1.00 97.00 92 SER A C 1
ATOM 663 O O . SER A 1 92 ? -6.585 3.954 0.202 1.00 97.00 92 SER A O 1
ATOM 665 N N . THR A 1 93 ? -6.406 2.826 -1.727 1.00 96.75 93 THR A N 1
ATOM 666 C CA . THR A 1 93 ? -7.573 1.967 -1.487 1.00 96.75 93 THR A CA 1
ATOM 667 C C . THR A 1 93 ? -7.448 1.209 -0.168 1.00 96.75 93 THR A C 1
ATOM 669 O O . THR A 1 93 ? -8.385 1.227 0.630 1.00 96.75 93 THR A O 1
ATOM 672 N N . LEU A 1 94 ? -6.290 0.605 0.107 1.00 96.69 94 LEU A N 1
ATOM 673 C CA . LEU A 1 94 ? -6.048 -0.140 1.344 1.00 96.69 94 LEU A CA 1
ATOM 674 C C . LEU A 1 94 ? -6.066 0.761 2.586 1.00 96.69 94 LEU A C 1
ATOM 676 O O . LEU A 1 94 ? -6.665 0.415 3.608 1.00 96.69 94 LEU A O 1
ATOM 680 N N . VAL A 1 95 ? -5.445 1.940 2.504 1.00 97.19 95 VAL A N 1
ATOM 681 C CA . VAL A 1 95 ? -5.423 2.913 3.605 1.00 97.19 95 VAL A CA 1
ATOM 682 C C . VAL A 1 95 ? -6.831 3.422 3.916 1.00 97.19 95 VAL A C 1
ATOM 684 O O . VAL A 1 95 ? -7.225 3.458 5.085 1.00 97.19 95 VAL A O 1
ATOM 687 N N . PHE A 1 96 ? -7.613 3.779 2.896 1.00 97.75 96 PHE A N 1
ATOM 688 C CA . PHE A 1 96 ? -8.978 4.268 3.091 1.00 97.75 96 PHE A CA 1
ATOM 689 C C . PHE A 1 96 ? -9.949 3.165 3.515 1.00 97.75 96 PHE A C 1
ATOM 691 O O . PHE A 1 96 ? -10.841 3.430 4.322 1.00 97.75 96 PHE A O 1
ATOM 698 N N . GLN A 1 97 ? -9.745 1.922 3.077 1.00 97.50 97 GLN A N 1
ATOM 699 C CA . GLN A 1 97 ? -10.482 0.775 3.599 1.00 97.50 97 GLN A CA 1
ATOM 700 C C . GLN A 1 97 ? -10.232 0.593 5.101 1.00 97.50 97 GLN A C 1
ATOM 702 O O . GLN A 1 97 ? -11.183 0.519 5.883 1.00 97.50 97 GLN A O 1
ATOM 707 N N . ALA A 1 98 ? -8.961 0.576 5.520 1.00 97.75 98 ALA A N 1
ATOM 708 C CA . ALA A 1 98 ? -8.605 0.490 6.933 1.00 97.75 98 ALA A CA 1
ATOM 709 C C . ALA A 1 98 ? -9.232 1.645 7.720 1.00 97.75 98 ALA A C 1
ATOM 711 O O . ALA A 1 98 ? -9.769 1.438 8.806 1.00 97.75 98 ALA A O 1
ATOM 712 N N . ARG A 1 99 ? -9.199 2.862 7.163 1.00 98.44 99 ARG A N 1
ATOM 713 C CA . ARG A 1 99 ? -9.794 4.039 7.796 1.00 98.44 99 ARG A CA 1
ATOM 714 C C . ARG A 1 99 ? -11.294 3.865 8.029 1.00 98.44 99 ARG A C 1
ATOM 716 O O . ARG A 1 99 ? -11.736 4.048 9.158 1.00 98.44 99 ARG A O 1
ATOM 723 N N . ALA A 1 100 ? -12.042 3.457 7.006 1.00 98.12 100 ALA A N 1
ATOM 724 C CA . ALA A 1 100 ? -13.484 3.255 7.104 1.00 98.12 100 ALA A CA 1
ATOM 725 C C . ALA A 1 100 ? -13.853 2.199 8.160 1.00 98.12 100 ALA A C 1
ATOM 727 O O . ALA A 1 100 ? -14.779 2.404 8.942 1.00 98.12 100 ALA A O 1
ATOM 728 N N . LEU A 1 101 ?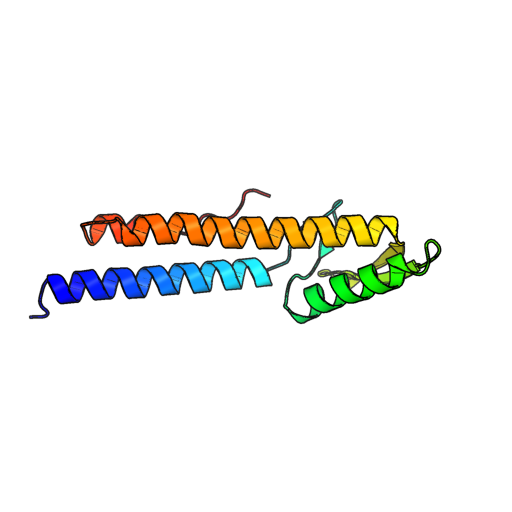 -13.103 1.093 8.229 1.00 98.44 101 LEU A N 1
ATOM 729 C CA . LEU A 1 101 ? -13.317 0.051 9.237 1.00 98.44 101 LEU A CA 1
ATOM 730 C C . LEU A 1 101 ? -12.997 0.554 10.651 1.00 98.44 101 LEU A C 1
ATOM 732 O O . LEU A 1 101 ? -13.758 0.304 11.582 1.00 98.44 101 LEU A O 1
ATOM 736 N N . LYS A 1 102 ? -11.917 1.320 10.832 1.00 98.56 102 LYS A N 1
ATOM 737 C CA . LYS A 1 102 ? -11.584 1.913 12.137 1.00 98.56 102 LYS A CA 1
ATOM 738 C C . LYS A 1 102 ? -12.621 2.931 12.590 1.00 98.56 102 LYS A C 1
ATOM 740 O O . LYS A 1 102 ? -12.961 2.948 13.769 1.00 98.56 102 LYS A O 1
ATOM 745 N N . ASP A 1 103 ? -13.157 3.737 11.677 1.00 98.62 103 ASP A N 1
ATOM 746 C CA . ASP A 1 103 ? -14.232 4.674 12.005 1.00 98.62 103 ASP A CA 1
ATOM 747 C C . ASP A 1 103 ? -15.482 3.917 12.513 1.00 98.62 103 ASP A C 1
ATOM 749 O O . ASP A 1 103 ? -16.100 4.358 13.483 1.00 98.62 103 ASP A O 1
ATOM 753 N N . GLN A 1 104 ? -15.786 2.721 11.980 1.00 98.56 104 GLN A N 1
ATOM 754 C CA . GLN A 1 104 ? -16.834 1.837 12.525 1.00 98.56 104 GLN A CA 1
ATOM 755 C C . GLN A 1 104 ? -16.509 1.343 13.947 1.00 98.56 104 GLN A C 1
ATOM 757 O O . GLN A 1 104 ? -17.382 1.356 14.814 1.00 98.56 104 GLN A O 1
ATOM 762 N N . VAL A 1 105 ? -15.255 0.959 14.225 1.00 98.50 105 VAL A N 1
ATOM 763 C CA . VAL A 1 105 ? -14.820 0.532 15.574 1.00 98.50 105 VAL A CA 1
ATOM 764 C C . VAL A 1 105 ? -14.997 1.663 16.587 1.00 98.50 105 VAL A C 1
ATOM 766 O O . VAL A 1 105 ? -15.432 1.436 17.718 1.00 98.50 105 VAL A O 1
ATOM 769 N N . LEU A 1 106 ? -14.677 2.896 16.191 1.00 97.94 106 LEU A N 1
ATOM 770 C CA . LEU A 1 106 ? -14.771 4.059 17.068 1.00 97.94 106 LEU A CA 1
ATOM 771 C C . LEU A 1 106 ? -16.219 4.357 17.470 1.00 97.94 106 LEU A C 1
ATOM 773 O O . LEU A 1 106 ? -16.457 4.630 18.650 1.00 97.94 106 LEU A O 1
ATOM 777 N N . VAL A 1 107 ? -17.176 4.236 16.545 1.00 98.31 107 VAL A N 1
ATOM 778 C CA . VAL A 1 107 ? -18.605 4.494 16.816 1.00 98.31 107 VAL A CA 1
ATOM 779 C C . VAL A 1 107 ? -19.362 3.292 17.387 1.00 98.31 107 VAL A C 1
ATOM 781 O O . VAL A 1 107 ? -20.461 3.469 17.909 1.00 98.31 107 VAL A O 1
ATOM 784 N N . ALA A 1 108 ? -18.795 2.082 17.331 1.00 98.12 108 ALA A N 1
ATOM 785 C CA . ALA A 1 108 ? -19.399 0.897 17.932 1.00 98.12 108 ALA A CA 1
ATOM 786 C C . ALA A 1 108 ? -19.622 1.091 19.442 1.00 98.12 108 ALA A C 1
ATOM 788 O O . ALA A 1 108 ? -18.784 1.682 20.135 1.00 98.12 108 ALA A O 1
ATOM 789 N N . THR A 1 109 ? -20.746 0.573 19.943 1.00 97.38 109 THR A N 1
ATOM 790 C CA . THR A 1 109 ? -21.204 0.718 21.338 1.00 97.38 109 THR A CA 1
ATOM 791 C C . THR A 1 109 ? -21.255 -0.602 22.110 1.00 97.38 109 THR A C 1
ATOM 793 O O . THR A 1 109 ? -21.473 -0.581 23.319 1.00 97.38 109 THR A O 1
ATOM 796 N N . THR A 1 110 ? -21.017 -1.741 21.451 1.00 97.25 110 THR A N 1
ATOM 797 C CA . THR A 1 110 ? -20.967 -3.070 22.081 1.00 97.25 110 THR A CA 1
ATOM 798 C C . THR A 1 110 ? -19.742 -3.862 21.625 1.00 97.25 110 THR A C 1
ATOM 800 O O . THR A 1 110 ? -19.156 -3.566 20.581 1.00 97.25 110 THR A O 1
ATOM 803 N N . VAL A 1 111 ? -19.337 -4.862 22.414 1.00 97.38 111 VAL A N 1
ATOM 804 C CA . VAL A 1 111 ? -18.217 -5.752 22.058 1.00 97.38 111 VAL A CA 1
ATOM 805 C C . VAL A 1 111 ? -18.577 -6.582 20.827 1.00 97.38 111 VAL A C 1
ATOM 807 O O . VAL A 1 111 ? -17.770 -6.706 19.913 1.00 97.38 111 VAL A O 1
ATOM 810 N N . GLU A 1 112 ? -19.815 -7.059 20.756 1.00 96.81 112 GLU A N 1
ATOM 811 C CA . GLU A 1 112 ? -20.323 -7.873 19.655 1.00 96.81 112 GLU A CA 1
ATOM 812 C C . GLU A 1 112 ? -20.267 -7.100 18.330 1.00 96.81 112 GLU A C 1
ATOM 814 O O . GLU A 1 112 ? -19.860 -7.651 17.313 1.00 96.81 112 GLU A O 1
ATOM 819 N N . ALA A 1 113 ? -20.607 -5.804 18.333 1.00 98.00 113 ALA A N 1
ATOM 820 C CA . ALA A 1 113 ? -20.505 -4.963 17.142 1.00 98.00 113 ALA A CA 1
ATOM 821 C C . ALA A 1 113 ? -19.049 -4.781 16.681 1.00 98.00 113 ALA A C 1
ATOM 823 O O . ALA A 1 113 ? -18.791 -4.776 15.481 1.00 98.00 113 ALA A O 1
ATOM 824 N N . ILE A 1 114 ? -18.096 -4.669 17.615 1.00 98.31 114 ILE A N 1
ATOM 825 C CA . ILE A 1 114 ? -16.660 -4.594 17.300 1.00 98.31 114 ILE A CA 1
ATOM 826 C C . ILE A 1 114 ? -16.179 -5.907 16.669 1.00 98.31 114 ILE A C 1
ATOM 828 O O . ILE A 1 114 ? -15.419 -5.881 15.703 1.00 98.31 114 ILE A O 1
ATOM 832 N N . GLU A 1 115 ? -16.627 -7.050 17.190 1.00 96.38 115 GLU A N 1
ATOM 833 C CA . GLU A 1 115 ? -16.240 -8.381 16.705 1.00 96.38 115 GLU A CA 1
ATOM 834 C C . GLU A 1 115 ? -16.711 -8.659 15.269 1.00 96.38 115 GLU A C 1
ATOM 836 O O . GLU A 1 115 ? -16.027 -9.376 14.542 1.00 96.38 115 GLU A O 1
ATOM 841 N N . GLN A 1 116 ? -17.820 -8.052 14.829 1.00 97.50 116 GLN A N 1
ATOM 842 C CA . GLN A 1 116 ? -18.315 -8.177 13.450 1.00 97.50 116 GLN A CA 1
ATOM 843 C C . GLN A 1 116 ? -17.540 -7.327 12.428 1.00 97.50 116 GLN A C 1
ATOM 845 O O . GLN A 1 116 ? -17.693 -7.529 11.223 1.00 97.50 116 GLN A O 1
ATOM 850 N N . ILE A 1 117 ? -16.709 -6.378 12.871 1.00 97.94 117 ILE A N 1
ATOM 851 C CA . ILE A 1 117 ? -15.887 -5.567 11.968 1.00 97.94 117 ILE A CA 1
ATOM 852 C C . ILE A 1 117 ? -14.677 -6.401 11.547 1.00 97.94 117 ILE A C 1
ATOM 854 O O . ILE A 1 117 ? -13.839 -6.778 12.372 1.00 97.94 117 ILE A O 1
ATOM 858 N N . ALA A 1 118 ? -14.578 -6.673 10.249 1.00 95.94 118 ALA A N 1
ATOM 859 C CA . ALA A 1 118 ? -13.533 -7.509 9.680 1.00 95.94 118 ALA A CA 1
ATOM 860 C C . ALA A 1 118 ? -12.905 -6.861 8.446 1.00 95.94 118 ALA A C 1
ATOM 862 O O . ALA A 1 118 ? -13.560 -6.157 7.673 1.00 95.94 118 ALA A O 1
ATOM 863 N N . TRP A 1 119 ? -11.618 -7.136 8.254 1.00 96.50 119 TRP A N 1
ATOM 864 C CA . TRP A 1 119 ? -10.932 -6.831 7.009 1.00 96.50 119 TRP A CA 1
ATOM 865 C C . TRP A 1 119 ? -11.497 -7.694 5.875 1.00 96.50 119 TRP A C 1
ATOM 867 O O . TRP A 1 119 ? -11.555 -8.917 5.993 1.00 96.50 119 TRP A O 1
ATOM 877 N N . SER A 1 120 ? -11.880 -7.067 4.763 1.00 89.56 120 SER A N 1
ATOM 878 C CA . SER A 1 120 ? -12.277 -7.778 3.544 1.00 89.56 120 SER A CA 1
ATOM 879 C C . SER A 1 120 ? -11.151 -7.680 2.519 1.00 89.56 120 SER A C 1
ATOM 881 O O . SER A 1 120 ? -10.671 -6.576 2.276 1.00 89.56 120 SER A O 1
ATOM 883 N N . PRO A 1 121 ? -10.735 -8.766 1.854 1.00 75.81 121 PRO A N 1
ATOM 884 C CA . PRO A 1 121 ? -9.854 -8.645 0.699 1.00 75.81 121 PRO A CA 1
ATOM 885 C C . PRO A 1 121 ? -10.486 -7.712 -0.343 1.00 75.81 121 PRO A C 1
ATOM 887 O O . PRO A 1 121 ? -11.695 -7.785 -0.584 1.00 75.81 121 PRO A O 1
ATOM 890 N N . ILE A 1 122 ? -9.685 -6.834 -0.953 1.00 66.81 122 ILE A N 1
ATOM 891 C CA . ILE A 1 122 ? -10.127 -6.078 -2.129 1.00 66.81 122 ILE A CA 1
ATOM 892 C C . ILE A 1 122 ? -10.361 -7.102 -3.245 1.00 66.81 122 ILE A C 1
ATOM 894 O O . ILE A 1 122 ? -9.487 -7.928 -3.514 1.00 66.81 122 ILE A O 1
ATOM 898 N N . GLN A 1 123 ? -11.542 -7.083 -3.868 1.00 51.19 123 GLN A N 1
ATOM 899 C CA . GLN A 1 123 ? -11.778 -7.879 -5.072 1.00 51.19 123 GLN A CA 1
ATOM 900 C C . GLN A 1 123 ? -10.860 -7.350 -6.180 1.00 51.19 123 GLN A C 1
ATOM 902 O O . GLN A 1 123 ? -10.886 -6.154 -6.470 1.00 51.19 123 GLN A O 1
ATOM 907 N N . ALA A 1 124 ? -10.008 -8.234 -6.705 1.00 44.62 124 ALA A N 1
ATOM 908 C CA . ALA A 1 124 ? -9.040 -7.933 -7.758 1.00 44.62 124 ALA A CA 1
ATOM 909 C C . ALA A 1 124 ? -9.709 -7.512 -9.072 1.00 44.62 124 ALA A C 1
ATOM 911 O O . ALA A 1 124 ? -10.805 -8.045 -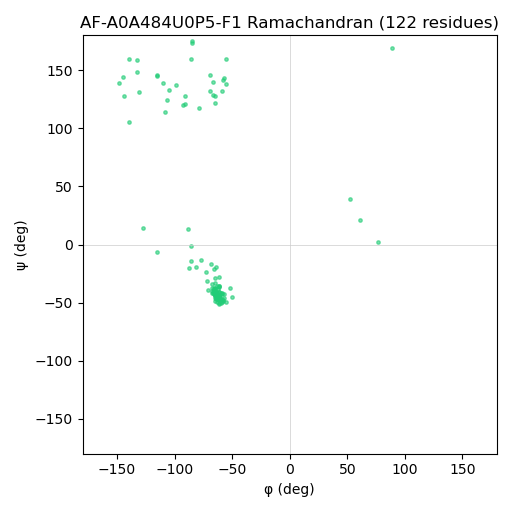9.370 1.00 44.62 124 ALA A O 1
#